Protein 7X2E (pdb70)

Foldseek 3Di:
DKDKWKFAQADPVGQQWDWDADDPVQGAIFTQGHDPPGSCVVRPHDGQKGWQDKPRRGRPPDDDVVVVCRSVVDRMIITMIDPNNGVVVNDDPVRVVVVVVVVVVVVVVVVVVVVVVVVVVVVVVVVVVVVVVVVVVVVVVVVVVVVVVVVVVVVVVVVVPPD/DDDDDDD

Secondary structure (DSSP, 8-state):
--EEEEE-S--SSTTSEEEEE--TTS-SEEEEEE-TTSHHHHTT--TTPEEEEETTEE-SS--HHHHHHHHTS-SSEEEEEETTTTGGGGS-HHHHHHHHHHHHHHHHHHHHHHHHHHHHHHHHHHHHHHHHHHHHHHHHHHHHHHHHHHHHHHHHHHHHT--/---EEE-

Organism: Homo sapiens (NCBI:txid9606)

Solvent-accessible surface area: 12663 Å² total; per-residue (Å²): 138,116,53,114,21,135,6,80,83,34,49,128,98,12,4,8,5,5,0,1,27,17,30,170,137,63,96,21,1,1,0,6,103,31,140,133,80,16,69,0,34,90,49,48,5,117,87,0,5,38,2,34,63,0,59,62,56,88,4,76,115,52,83,21,62,27,0,17,98,22,2,128,78,50,58,67,2,38,1,3,11,45,64,48,27,0,104,44,39,57,34,78,113,200,92,123,123,54,57,44,164,92,126,73,85,113,130,86,53,106,121,114,112,136,162,102,54,106,86,70,83,110,83,90,109,100,94,82,116,140,61,182,87,116,137,135,104,92,60,120,130,50,56,102,51,94,108,127,100,142,130,69,126,93,96,106,76,119,122,128,115,162,235,132,59,94,58,38,106,18

GO terms:
  GO:0005515 protein binding (F, IPI)
  GO:0030507 spectrin binding (F, IDA)
  GO:0005737 cytoplasm (C, IDA)
  GO:0045177 apical part of cell (C, IDA)
  GO:0032420 stereocilium (C, TAS)
  GO:0045494 photoreceptor cell maintenance (P, IMP)
  GO:0050953 sensory perception of light stimulus (P, IMP)
  GO:0050957 equilibrioception (P, IMP)
  GO:0000086 G2/M transition of mitotic cell cycle (P, IMP)
  GO:0007605 sensory perception of sound (P, IMP)
  GO:0005902 microvillus (C, IDA)
  GO:0005903 brush border (C, IDA)
  GO:1904970 brush border assembly (P, IDA)
  GO:0065003 protein-containing complex assembly (P, IDA)
  GO:1904106 protein localization to microvillus (P, IMP)
  GO:1904970 brush border assembly (P, IMP)
  GO:0005829 cytosol (C, IDA)

Structure (mmCIF, N/CA/C/O backbone):
data_7X2E
#
_entry.id   7X2E
#
_cell.length_a   54.516
_cell.length_b   50.681
_cell.length_c   72.847
_cell.angle_alpha   90.000
_cell.angle_beta   107.770
_cell.angle_gamma   90.000
#
_symmetry.space_group_name_H-M   'C 1 2 1'
#
loop_
_entity.id
_entity.type
_entity.pdbx_description
1 polymer Harmonin
2 polymer 'Cadherin-related family member 2'
3 non-polymer GLYCEROL
4 water water
#
loop_
_atom_site.group_PDB
_atom_site.id
_atom_site.type_symbol
_atom_site.label_atom_id
_atom_site.label_alt_id
_atom_site.label_comp_id
_atom_site.label_asym_id
_atom_site.label_entity_id
_atom_site.label_seq_id
_atom_site.pdbx_PDB_ins_code
_atom_site.Cartn_x
_atom_site.Cartn_y
_atom_site.Cartn_z
_atom_site.occupancy
_atom_site.B_iso_or_equiv
_atom_site.auth_seq_id
_atom_site.auth_comp_id
_atom_site.auth_asym_id
_atom_site.auth_atom_id
_atom_site.pdbx_PDB_model_num
ATOM 1 N N . LYS A 1 16 ? -26.345 34.426 75.956 1.00 50.33 208 LYS A N 1
ATOM 2 C CA . LYS A 1 16 ? -25.874 33.056 75.783 1.00 50.97 208 LYS A CA 1
ATOM 3 C C . LYS A 1 16 ? -26.593 32.102 76.733 1.00 48.32 208 LYS A C 1
ATOM 4 O O . LYS A 1 16 ? -26.143 30.979 76.958 1.00 40.07 208 LYS A O 1
ATOM 6 N N . GLU A 1 17 ? -27.711 32.556 77.289 1.00 29.52 209 GLU A N 1
ATOM 7 C CA . GLU A 1 17 ? -28.494 31.744 78.207 1.00 32.29 209 GLU A CA 1
ATOM 8 C C . GLU A 1 17 ? -29.467 30.856 77.444 1.00 33.22 209 GLU A C 1
ATOM 9 O O . GLU A 1 17 ? -29.993 31.232 76.393 1.00 37.64 209 GLU A O 1
ATOM 15 N N . LYS A 1 18 ? -29.704 29.668 77.991 1.00 28.51 210 LYS A N 1
ATOM 16 C CA . LYS A 1 18 ? -30.703 28.742 77.483 1.00 28.77 210 LYS A CA 1
ATOM 17 C C . LYS A 1 18 ? -31.756 28.512 78.557 1.00 32.88 210 LYS A C 1
ATOM 18 O O . LYS A 1 18 ? -31.439 28.474 79.751 1.00 22.54 210 LYS A O 1
ATOM 20 N N . LYS A 1 19 ? -33.007 28.363 78.134 1.00 27.66 211 LYS A N 1
ATOM 21 C CA . LYS A 1 19 ? -34.129 28.213 79.049 1.00 23.27 211 LYS A CA 1
ATOM 22 C C . LYS A 1 19 ? -34.739 26.832 78.862 1.00 32.76 211 LYS A C 1
ATOM 23 O O . LYS A 1 19 ? -35.044 26.432 77.733 1.00 37.26 211 LYS A O 1
ATOM 29 N N . VAL A 1 20 ? -34.911 26.105 79.964 1.00 25.59 212 VAL A N 1
ATOM 30 C CA . VAL A 1 20 ? -35.372 24.725 79.920 1.00 20.47 212 VAL A CA 1
ATOM 31 C C . VAL A 1 20 ? -36.562 24.564 80.859 1.00 27.39 212 VAL A C 1
ATOM 32 O O . VAL A 1 20 ? -36.684 25.272 81.864 1.00 20.17 212 VAL A O 1
ATOM 36 N N . PHE A 1 21 ? -37.446 23.621 80.523 1.00 25.85 213 PHE A N 1
ATOM 37 C CA . PHE A 1 21 ? -38.720 23.443 81.218 1.00 23.83 213 PHE A CA 1
ATOM 38 C C . PHE A 1 21 ? -38.853 22.006 81.696 1.00 35.13 213 PHE A C 1
ATOM 39 O O . PHE A 1 21 ? -38.770 21.072 80.892 1.00 29.00 213 PHE A O 1
ATOM 47 N N . ILE A 1 22 ? -39.081 21.833 82.995 1.00 25.53 214 ILE A N 1
ATOM 48 C CA . ILE A 1 22 ? -39.344 20.528 83.588 1.00 31.89 214 ILE A CA 1
ATOM 49 C C . ILE A 1 22 ? -40.735 20.558 84.204 1.00 41.05 214 ILE A C 1
ATOM 50 O O . ILE A 1 22 ? -41.052 21.458 84.991 1.00 37.63 214 ILE A O 1
ATOM 55 N N . SER A 1 23 ? -41.561 19.580 83.842 1.00 46.50 215 SER A N 1
ATOM 56 C CA . SER A 1 23 ? -42.930 19.488 84.318 1.00 44.90 215 SER A CA 1
ATOM 57 C C . SER A 1 23 ? -43.116 18.219 85.137 1.00 53.95 215 SER A C 1
ATOM 58 O O . SER A 1 23 ? -42.356 17.254 85.008 1.00 44.33 215 SER A O 1
ATOM 61 N N . LEU A 1 24 ? -44.147 18.239 85.982 1.00 62.78 216 LEU A N 1
ATOM 62 C CA . LEU A 1 24 ? -44.564 17.078 86.770 1.00 61.82 216 LEU A CA 1
ATOM 63 C C . LEU A 1 24 ? -43.393 16.479 87.547 1.00 60.61 216 LEU A C 1
ATOM 64 O O . LEU A 1 24 ? -43.090 15.288 87.448 1.00 64.38 216 LEU A O 1
ATOM 66 N N . VAL A 1 25 ? -42.721 17.328 88.326 1.00 52.73 217 VAL A N 1
ATOM 67 C CA . VAL A 1 25 ? -41.639 16.851 89.180 1.00 51.81 217 VAL A CA 1
ATOM 68 C C . VAL A 1 25 ? -42.218 15.906 90.222 1.00 69.12 217 VAL A C 1
ATOM 69 O O . VAL A 1 25 ? -43.069 16.294 91.032 1.00 65.90 217 VAL A O 1
ATOM 73 N N . GLY A 1 26 ? -41.766 14.657 90.201 1.00 65.73 218 GLY A N 1
ATOM 74 C CA . GLY A 1 26 ? -42.256 13.638 91.104 1.00 58.44 218 GLY A CA 1
ATOM 75 C C . GLY A 1 26 ? -41.560 13.665 92.447 1.00 68.93 218 GLY A C 1
ATOM 76 O O . GLY A 1 26 ? -40.922 14.647 92.832 1.00 62.91 218 GLY A O 1
ATOM 77 N N . SER A 1 27 ? -41.690 12.552 93.171 1.00 67.39 219 SER A N 1
ATOM 78 C CA . SER A 1 27 ? -41.059 12.440 94.481 1.00 68.53 219 SER A CA 1
ATOM 79 C C . SER A 1 27 ? -39.561 12.190 94.361 1.00 70.54 219 SER A C 1
ATOM 80 O O . SER A 1 27 ? -38.774 12.746 95.136 1.00 77.92 219 SER A O 1
ATOM 83 N N . ARG A 1 28 ? -39.149 11.355 93.402 1.00 71.68 220 ARG A N 1
ATOM 84 C CA . ARG A 1 28 ? -37.726 11.156 93.154 1.00 74.57 220 ARG A CA 1
ATOM 85 C C . ARG A 1 28 ? -37.051 12.433 92.675 1.00 72.49 220 ARG A C 1
ATOM 86 O O . ARG A 1 28 ? -35.832 12.574 92.828 1.00 75.88 220 ARG A O 1
ATOM 88 N N . GLY A 1 29 ? -37.812 13.359 92.095 1.00 57.06 221 GLY A N 1
ATOM 89 C CA . GLY A 1 29 ? -37.314 14.691 91.823 1.00 46.79 221 GLY A CA 1
ATOM 90 C C . GLY A 1 29 ? -36.652 14.884 90.475 1.00 38.49 221 GLY A C 1
ATOM 91 O O . GLY A 1 29 ? -36.986 14.213 89.495 1.00 32.33 221 GLY A O 1
ATOM 92 N N . LEU A 1 30 ? -35.700 15.815 90.425 1.00 26.86 222 LEU A N 1
ATOM 93 C CA . LEU A 1 30 ? -35.057 16.197 89.176 1.00 24.41 222 LEU A CA 1
ATOM 94 C C . LEU A 1 30 ? -33.998 15.201 88.728 1.00 19.42 222 LEU A C 1
ATOM 95 O O . LEU A 1 30 ? -33.688 15.142 87.533 1.00 22.86 222 LEU A O 1
ATOM 100 N N . GLY A 1 31 ? -33.437 14.424 89.650 1.00 20.12 223 GLY A N 1
ATOM 101 C CA . GLY A 1 31 ? -32.325 13.568 89.296 1.00 19.43 223 GLY A CA 1
ATOM 102 C C . GLY A 1 31 ? -31.033 14.308 89.037 1.00 19.01 223 GLY A C 1
ATOM 103 O O . GLY A 1 31 ? -30.167 13.795 88.328 1.00 17.97 223 GLY A O 1
ATOM 104 N N . CYS A 1 32 ? -30.883 15.514 89.578 1.00 13.96 224 CYS A N 1
ATOM 105 C CA . CYS A 1 32 ? -29.641 16.263 89.471 1.00 14.60 224 CYS A CA 1
ATOM 106 C C . CYS A 1 32 ? -29.295 16.855 90.831 1.00 17.98 224 CYS A C 1
ATOM 107 O O . CYS A 1 32 ? -30.112 16.870 91.755 1.00 22.00 224 CYS A O 1
ATOM 110 N N . SER A 1 33 ? -28.058 17.331 90.947 1.00 16.81 225 SER A N 1
ATOM 111 C CA . SER A 1 33 ? -27.561 17.975 92.152 1.00 14.61 225 SER A CA 1
ATOM 112 C C . SER A 1 33 ? -27.021 19.350 91.792 1.00 15.22 225 SER A C 1
ATOM 113 O O . SER A 1 33 ? -26.488 19.553 90.697 1.00 16.63 225 SER A O 1
ATOM 116 N N . ILE A 1 34 ? -27.157 20.297 92.718 1.00 13.29 226 ILE A N 1
ATOM 117 C CA . ILE A 1 34 ? -26.562 21.617 92.551 1.00 15.07 226 ILE A CA 1
ATOM 118 C C . ILE A 1 34 ? -25.485 21.803 93.609 1.00 13.44 226 ILE A C 1
ATOM 119 O O . ILE A 1 34 ? -25.601 21.320 94.740 1.00 13.14 226 ILE A O 1
ATOM 124 N N . SER A 1 35 ? -24.428 22.512 93.226 1.00 16.67 227 SER A N 1
ATOM 125 C CA . SER A 1 35 ? -23.340 22.857 94.123 1.00 16.31 227 SER A CA 1
ATOM 126 C C . SER A 1 35 ? -23.102 24.357 94.071 1.00 15.72 227 SER A C 1
ATOM 127 O O . SER A 1 35 ? -23.200 24.977 93.008 1.00 15.57 227 SER A O 1
ATOM 130 N N . SER A 1 36 ? -22.797 24.937 95.227 1.00 14.96 228 SER A N 1
ATOM 131 C CA . SER A 1 36 ? -22.402 26.335 95.285 1.00 17.73 228 SER A CA 1
ATOM 132 C C . SER A 1 36 ? -20.940 26.466 94.890 1.00 20.99 228 SER A C 1
ATOM 133 O O . SER A 1 36 ? -20.074 25.778 95.440 1.00 19.04 228 SER A O 1
ATOM 136 N N . GLY A 1 37 ? -20.671 27.342 93.929 1.00 15.49 229 GLY A N 1
ATOM 137 C CA . GLY A 1 37 ? -19.328 27.556 93.449 1.00 22.18 229 GLY A CA 1
ATOM 138 C C . GLY A 1 37 ? -18.410 28.081 94.532 1.00 29.57 229 GLY A C 1
ATOM 139 O O . GLY A 1 37 ? -18.848 28.696 95.511 1.00 22.23 229 GLY A O 1
ATOM 140 N N . PRO A 1 38 ? -17.115 27.847 94.375 1.00 29.41 230 PRO A N 1
ATOM 141 C CA . PRO A 1 38 ? -16.138 28.334 95.349 1.00 28.96 230 PRO A CA 1
ATOM 142 C C . PRO A 1 38 ? -15.921 29.831 95.180 1.00 24.99 230 PRO A C 1
ATOM 143 O O . PRO A 1 38 ? -16.557 30.496 94.361 1.00 22.25 230 PRO A O 1
ATOM 147 N N . ILE A 1 39 ? -14.976 30.355 95.962 1.00 32.32 231 ILE A N 1
ATOM 148 C CA . ILE A 1 39 ? -14.749 31.796 95.976 1.00 33.49 231 ILE A CA 1
ATOM 149 C C . ILE A 1 39 ? -14.282 32.297 94.614 1.00 26.54 231 ILE A C 1
ATOM 150 O O . ILE A 1 39 ? -14.643 33.403 94.200 1.00 35.10 231 ILE A O 1
ATOM 155 N N . GLN A 1 40 ? -13.502 31.496 93.881 1.00 28.81 232 GLN A N 1
ATOM 156 C CA . GLN A 1 40 ? -12.997 31.952 92.591 1.00 35.31 232 GLN A CA 1
ATOM 157 C C . GLN A 1 40 ? -14.039 31.857 91.488 1.00 36.84 232 GLN A C 1
ATOM 158 O O . GLN A 1 40 ? -13.840 32.446 90.421 1.00 32.70 232 GLN A O 1
ATOM 164 N N . LYS A 1 41 ? -15.134 31.129 91.715 1.00 32.00 233 LYS A N 1
ATOM 165 C CA . LYS A 1 41 ? -16.142 30.882 90.682 1.00 23.72 233 LYS A CA 1
ATOM 166 C C . LYS A 1 41 ? -17.508 30.767 91.348 1.00 21.16 233 LYS A C 1
ATOM 167 O O . LYS A 1 41 ? -18.078 29.676 91.459 1.00 23.19 233 LYS A O 1
ATOM 173 N N . PRO A 1 42 ? -18.070 31.888 91.798 1.00 25.12 234 PRO A N 1
ATOM 174 C CA . PRO A 1 42 ? -19.315 31.831 92.572 1.00 23.05 234 PRO A CA 1
ATOM 175 C C . PRO A 1 42 ? -20.538 31.583 91.701 1.00 23.28 234 PRO A C 1
ATOM 176 O O . PRO A 1 42 ? -20.580 31.932 90.519 1.00 22.40 234 PRO A O 1
ATOM 180 N N . GLY A 1 43 ? -21.547 30.971 92.315 1.00 19.06 235 GLY A N 1
ATOM 181 C CA . GLY A 1 43 ? -22.792 30.707 91.622 1.00 18.59 235 GLY A CA 1
ATOM 182 C C . GLY A 1 43 ? -23.411 29.368 91.966 1.00 20.23 235 GLY A C 1
ATOM 183 O O . GLY A 1 43 ? -22.902 28.639 92.826 1.00 17.38 235 GLY A O 1
ATOM 184 N N . ILE A 1 44 ? -24.521 29.042 91.308 1.00 14.46 236 ILE A N 1
ATOM 185 C CA . ILE A 1 44 ? -25.189 27.754 91.454 1.00 10.19 236 ILE A CA 1
ATOM 186 C C . ILE A 1 44 ? -24.886 26.950 90.199 1.00 17.01 236 ILE A C 1
ATOM 187 O O . ILE A 1 44 ? -25.150 27.408 89.081 1.00 16.17 236 ILE A O 1
ATOM 192 N N . PHE A 1 45 ? -24.320 25.762 90.379 1.00 14.25 237 PHE A N 1
ATOM 193 C CA . PHE A 1 45 ? -23.891 24.940 89.261 1.00 10.59 237 PHE A CA 1
ATOM 194 C C . PHE A 1 45 ? -24.459 23.537 89.395 1.00 14.38 237 PHE A C 1
ATOM 195 O O . PHE A 1 45 ? -24.598 23.005 90.499 1.00 13.04 237 PHE A O 1
ATOM 203 N N . ILE A 1 46 ? -24.784 22.939 88.257 1.00 13.39 238 ILE A N 1
ATOM 204 C CA . ILE A 1 46 ? -25.185 21.538 88.230 1.00 12.25 238 ILE A CA 1
ATOM 205 C C . ILE A 1 46 ? -23.934 20.683 88.392 1.00 13.85 238 ILE A C 1
ATOM 206 O O . ILE A 1 46 ? -23.007 20.759 87.578 1.00 17.40 238 ILE A O 1
ATOM 211 N N . SER A 1 47 ? -23.900 19.879 89.455 1.00 15.93 239 SER A N 1
ATOM 212 C CA . SER A 1 47 ? -22.744 19.052 89.767 1.00 14.79 239 SER A CA 1
ATOM 213 C C . SER A 1 47 ? -22.952 17.575 89.480 1.00 16.84 239 SER A C 1
ATOM 214 O O . SER A 1 47 ? -21.965 16.837 89.391 1.00 17.46 239 SER A O 1
ATOM 217 N N . HIS A 1 48 ? -24.197 17.127 89.352 1.00 14.99 240 HIS A N 1
ATOM 218 C CA . HIS A 1 48 ? -24.509 15.732 89.086 1.00 15.95 240 HIS A CA 1
ATOM 219 C C . HIS A 1 48 ? -25.788 15.680 88.270 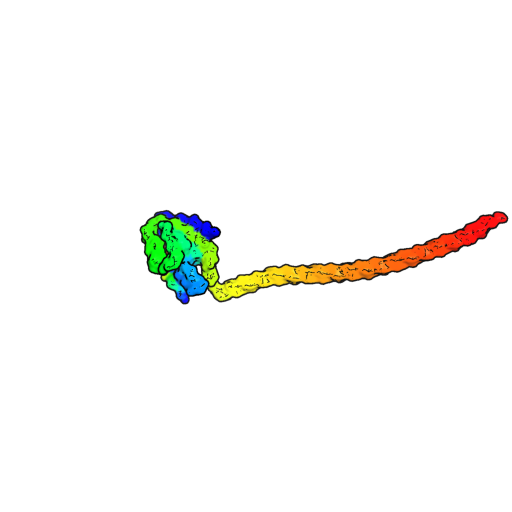1.00 17.70 240 HIS A C 1
ATOM 220 O O . HIS A 1 48 ? -26.688 16.495 88.483 1.00 13.21 240 HIS A O 1
ATOM 227 N N . VAL A 1 49 ? -25.852 14.741 87.325 1.00 11.09 241 VAL A N 1
ATOM 228 C CA . VAL A 1 49 ? -27.063 14.473 86.550 1.00 14.86 241 VAL A CA 1
ATOM 229 C C . VAL A 1 49 ? -27.191 12.966 86.389 1.00 17.15 241 VAL A C 1
ATOM 230 O O . VAL A 1 49 ? -26.305 12.326 85.810 1.00 18.02 241 VAL A O 1
ATOM 234 N N . LYS A 1 50 ? -28.291 12.395 86.894 1.00 14.82 242 LYS A N 1
ATOM 235 C CA . LYS A 1 50 ? -28.492 10.961 86.729 1.00 20.00 242 LYS A CA 1
ATOM 236 C C . LYS A 1 50 ? -28.953 10.648 85.308 1.00 18.13 242 LYS A C 1
ATOM 237 O O . LYS A 1 50 ? -29.797 11.361 84.757 1.00 17.42 242 LYS A O 1
ATOM 243 N N . PRO A 1 51 ? -28.409 9.600 84.693 1.00 18.71 243 PRO A N 1
ATOM 244 C CA . PRO A 1 51 ? -28.912 9.179 83.379 1.00 19.93 243 PRO A CA 1
ATOM 245 C C . PRO A 1 51 ? -30.390 8.825 83.447 1.00 18.82 243 PRO A C 1
ATOM 246 O O . PRO A 1 51 ? -30.856 8.202 84.404 1.00 20.82 243 PRO A O 1
ATOM 250 N N . GLY A 1 52 ? -31.129 9.230 82.416 1.00 24.27 244 GLY A N 1
ATOM 251 C CA . GLY A 1 52 ? -32.546 8.949 82.337 1.00 27.63 244 GLY A CA 1
ATOM 252 C C . GLY A 1 52 ? -33.428 9.784 83.239 1.00 28.05 244 GLY A C 1
ATOM 253 O O . GLY A 1 52 ? -34.645 9.559 83.265 1.00 32.43 244 GLY A O 1
ATOM 254 N N . SER A 1 53 ? -32.865 10.737 83.977 1.00 26.16 245 SER A N 1
ATOM 255 C CA . SER A 1 53 ? -33.654 11.594 84.848 1.00 26.30 245 SER A CA 1
ATOM 256 C C . SER A 1 53 ? -34.360 12.680 84.038 1.00 19.63 245 SER A C 1
ATOM 257 O O . SER A 1 53 ? -34.123 12.858 82.840 1.00 22.20 245 SER A O 1
ATOM 260 N N . LEU A 1 54 ? -35.241 13.421 84.714 1.00 24.89 246 LEU A N 1
ATOM 261 C CA . LEU A 1 54 ? -35.907 14.540 84.055 1.00 22.69 246 LEU A CA 1
ATOM 262 C C . LEU A 1 54 ? -34.905 15.610 83.644 1.00 24.34 246 LEU A C 1
ATOM 263 O O . LEU A 1 54 ? -35.002 16.171 82.546 1.00 22.09 246 LEU A O 1
ATOM 268 N N . SER A 1 55 ? -33.926 15.899 84.506 1.00 20.04 247 SER A N 1
ATOM 269 C CA . SER A 1 55 ? -32.907 16.882 84.155 1.00 17.55 247 SER A CA 1
ATOM 270 C C . SER A 1 55 ? -32.077 16.413 82.966 1.00 19.01 247 SER A C 1
ATOM 271 O O . SER A 1 55 ? -31.691 17.219 82.112 1.00 18.81 247 SER A O 1
ATOM 274 N N . ALA A 1 56 ? -31.788 15.111 82.894 1.00 18.54 248 ALA A N 1
ATOM 275 C CA . ALA A 1 56 ? -31.055 14.586 81.747 1.00 19.23 248 ALA A CA 1
ATOM 276 C C . ALA A 1 56 ? -31.889 14.667 80.475 1.00 19.45 248 ALA A C 1
ATOM 277 O O . ALA A 1 56 ? -31.381 15.056 79.416 1.00 19.90 248 ALA A O 1
ATOM 279 N N . GLU A 1 57 ? -33.176 14.313 80.564 1.00 23.55 249 GLU A N 1
ATOM 280 C CA . GLU A 1 57 ? -34.038 14.322 79.386 1.00 23.28 249 GLU A CA 1
ATOM 281 C C . GLU A 1 57 ? -34.160 15.715 78.784 1.00 22.89 249 GLU A C 1
ATOM 282 O O . GLU A 1 57 ? -34.315 15.853 77.565 1.00 28.72 249 GLU A O 1
ATOM 284 N N . VAL A 1 58 ? -34.087 16.761 79.614 1.00 21.11 250 VAL A N 1
ATOM 285 C CA . VAL A 1 58 ? -34.199 18.125 79.113 1.00 27.31 250 VAL A CA 1
ATOM 286 C C . VAL A 1 58 ? -32.845 18.734 78.767 1.00 26.78 250 VAL A C 1
ATOM 287 O O . VAL A 1 58 ? -32.785 19.911 78.387 1.00 27.88 250 VAL A O 1
ATOM 291 N N . GLY A 1 59 ? -31.759 17.974 78.882 1.00 24.06 251 GLY A N 1
ATOM 292 C CA . GLY A 1 59 ? -30.469 18.408 78.389 1.00 27.67 251 GLY A CA 1
ATOM 293 C C . GLY A 1 59 ? -29.558 19.093 79.385 1.00 18.72 251 GLY A C 1
ATOM 294 O O . GLY A 1 59 ? -28.519 19.626 78.974 1.00 21.95 251 GLY A O 1
ATOM 295 N N . LEU A 1 60 ? -29.907 19.110 80.669 1.00 21.05 252 LEU A N 1
ATOM 296 C CA . LEU A 1 60 ? -29.021 19.687 81.672 1.00 17.74 252 LEU A CA 1
ATOM 297 C C . LEU A 1 60 ? -27.776 18.824 81.823 1.00 18.90 252 LEU A C 1
ATOM 298 O O . LEU A 1 60 ? -27.843 17.595 81.746 1.00 18.28 252 LEU A O 1
ATOM 303 N N . GLU A 1 61 ? -26.632 19.473 82.031 1.00 13.84 253 GLU A N 1
ATOM 304 C CA . GLU A 1 61 ? -25.354 18.776 82.048 1.00 15.11 253 GLU A CA 1
ATOM 305 C C . GLU A 1 61 ? -24.506 19.266 83.212 1.00 17.93 253 GLU A C 1
ATOM 306 O O . GLU A 1 61 ? -24.617 20.417 83.647 1.00 12.69 253 GLU A O 1
ATOM 312 N N . ILE A 1 62 ? -23.654 18.367 83.713 1.00 14.56 254 ILE A N 1
ATOM 313 C CA . ILE A 1 62 ? -22.709 18.729 84.759 1.00 13.51 254 ILE A CA 1
ATOM 314 C C . ILE A 1 62 ? -21.852 19.891 84.282 1.00 13.83 254 ILE A C 1
ATOM 315 O O . ILE A 1 62 ? -21.279 19.858 83.185 1.00 14.34 254 ILE A O 1
ATOM 320 N N . GLY A 1 63 ? -21.769 20.929 85.103 1.00 10.80 255 GLY A N 1
ATOM 321 C CA . GLY A 1 63 ? -21.054 22.138 84.767 1.00 13.26 255 GLY A CA 1
ATOM 322 C C . GLY A 1 63 ? -21.940 23.304 84.374 1.00 22.11 255 GLY A C 1
ATOM 323 O O . GLY A 1 63 ? -21.474 24.448 84.394 1.00 14.66 255 GLY A O 1
ATOM 324 N N . ASP A 1 64 ? -23.198 23.046 84.017 1.00 14.66 256 ASP A N 1
ATOM 325 C CA . ASP A 1 64 ? -24.112 24.129 83.678 1.00 15.22 256 ASP A CA 1
ATOM 326 C C . ASP A 1 64 ? -24.341 25.030 84.887 1.00 15.56 256 ASP A C 1
ATOM 327 O O . ASP A 1 64 ? -24.505 24.555 86.015 1.00 13.50 256 ASP A O 1
ATOM 332 N N . GLN A 1 65 ? -24.364 26.339 84.653 1.00 13.97 257 GLN A N 1
ATOM 333 C CA . GLN A 1 65 ? -24.668 27.304 85.702 1.00 13.28 257 GLN A CA 1
ATOM 334 C C . GLN A 1 65 ? -26.134 27.706 85.633 1.00 13.90 257 GLN A C 1
ATOM 335 O O . GLN A 1 65 ? -26.615 28.119 84.575 1.00 15.55 257 GLN A O 1
ATOM 341 N N . ILE A 1 66 ? -26.833 27.600 86.759 1.00 15.47 258 ILE A N 1
ATOM 342 C CA . ILE A 1 66 ? -28.220 28.042 86.861 1.00 11.18 258 ILE A CA 1
ATOM 343 C C . ILE A 1 66 ? -28.225 29.521 87.230 1.00 15.94 258 ILE A C 1
ATOM 344 O O . ILE A 1 66 ? -27.667 29.914 88.260 1.00 14.15 258 ILE A O 1
ATOM 349 N N . VAL A 1 67 ? -28.853 30.345 86.395 1.00 12.05 259 VAL A N 1
ATOM 350 C CA . VAL A 1 67 ? -28.906 31.779 86.644 1.00 20.49 259 VAL A CA 1
ATOM 351 C C . VAL A 1 67 ? -30.296 32.264 87.041 1.00 23.57 259 VAL A C 1
ATOM 352 O O . VAL A 1 67 ? -30.407 33.367 87.601 1.00 19.95 259 VAL A O 1
ATOM 356 N N . GLU A 1 68 ? -31.349 31.489 86.786 1.00 15.34 260 GLU A N 1
ATOM 357 C CA . GLU A 1 68 ? -32.701 31.881 87.161 1.00 19.64 260 GLU A CA 1
ATOM 358 C C . GLU A 1 68 ? -33.586 30.643 87.194 1.00 16.93 260 GLU A C 1
ATOM 359 O O . GLU A 1 68 ? -33.442 29.751 86.353 1.00 15.88 260 GLU A O 1
ATOM 365 N N . VAL A 1 69 ? -34.488 30.589 88.174 1.00 14.06 261 VAL A N 1
ATOM 366 C CA . VAL A 1 69 ? -35.499 29.538 88.262 1.00 15.22 261 VAL A CA 1
ATOM 367 C C . VAL A 1 69 ? -36.831 30.183 88.615 1.00 23.45 261 VAL A C 1
ATOM 368 O O . VAL A 1 69 ? -36.958 30.811 89.672 1.00 18.45 261 VAL A O 1
ATOM 372 N N . ASN A 1 70 ? -37.823 30.018 87.738 1.00 20.45 262 ASN A N 1
ATOM 373 C CA . ASN A 1 70 ? -39.185 30.492 87.989 1.00 22.34 262 ASN A CA 1
ATOM 374 C C . ASN A 1 70 ? -39.198 31.969 88.378 1.00 21.21 262 ASN A C 1
ATOM 375 O O . ASN A 1 70 ? -39.918 32.391 89.284 1.00 28.71 262 ASN A O 1
ATOM 380 N N . GLY A 1 71 ? -38.376 32.759 87.693 1.00 22.76 263 GLY A N 1
ATOM 381 C CA . GLY A 1 71 ? -38.299 34.181 87.942 1.00 25.25 263 GLY A CA 1
ATOM 382 C C . GLY A 1 71 ? -37.429 34.599 89.106 1.00 30.89 263 GLY A C 1
ATOM 383 O O . GLY A 1 71 ? -37.263 35.805 89.325 1.00 27.00 263 GLY A O 1
ATOM 384 N N . VAL A 1 72 ? -36.875 33.656 89.863 1.00 22.02 264 VAL A N 1
ATOM 385 C CA . VAL A 1 72 ? -36.001 33.978 90.986 1.00 19.35 264 VAL A CA 1
ATOM 386 C C . VAL A 1 72 ? -34.571 34.066 90.469 1.00 25.40 264 VAL A C 1
ATOM 387 O O . VAL A 1 72 ? -34.065 33.124 89.849 1.00 20.12 264 VAL A O 1
ATOM 391 N N . ASP A 1 73 ? -33.920 35.200 90.717 1.00 23.16 265 ASP A N 1
ATOM 392 C CA . ASP A 1 73 ? -32.558 35.400 90.244 1.00 22.86 265 ASP A CA 1
ATOM 393 C C . ASP A 1 73 ? -31.608 34.570 91.104 1.00 27.03 265 ASP A C 1
ATOM 394 O O . ASP A 1 73 ? -31.595 34.694 92.333 1.00 24.55 265 ASP A O 1
ATOM 399 N N . PHE A 1 74 ? -30.809 33.719 90.454 1.00 20.60 266 PHE A N 1
ATOM 400 C CA . PHE A 1 74 ? -29.860 32.850 91.145 1.00 22.93 266 PHE A CA 1
ATOM 401 C C . PHE A 1 74 ? -28.466 33.457 91.242 1.00 38.09 266 PHE A C 1
ATOM 402 O O . PHE A 1 74 ? -27.477 32.716 91.330 1.00 40.28 266 PHE A O 1
ATOM 410 N N . SER A 1 75 ? -28.360 34.783 91.231 1.00 36.33 267 SER A N 1
ATOM 411 C CA . SER A 1 75 ? -27.100 35.472 91.472 1.00 45.69 267 SER A CA 1
ATOM 412 C C . SER A 1 75 ? -27.049 35.907 92.930 1.00 54.72 267 SER A C 1
ATOM 413 O O . SER A 1 75 ? -28.037 36.427 93.461 1.00 46.29 267 SER A O 1
ATOM 416 N N . ASN A 1 76 ? -25.906 35.661 93.576 1.00 50.30 268 ASN A N 1
ATOM 417 C CA . ASN A 1 76 ? -25.683 35.983 94.984 1.00 61.35 268 ASN A CA 1
ATOM 418 C C . ASN A 1 76 ? -26.602 35.190 95.909 1.00 59.79 268 ASN A C 1
ATOM 419 O O . ASN A 1 76 ? -26.532 35.338 97.134 1.00 75.01 268 ASN A O 1
ATOM 421 N N . LEU A 1 77 ? -27.458 34.344 95.339 1.00 56.42 269 LEU A N 1
ATOM 422 C CA . LEU A 1 77 ? -28.341 33.510 96.143 1.00 42.45 269 LEU A CA 1
ATOM 423 C C . LEU A 1 77 ? -27.525 32.465 96.892 1.00 33.03 269 LEU A C 1
ATOM 424 O O . LEU A 1 77 ? -26.642 31.824 96.315 1.00 39.63 269 LEU A O 1
ATOM 429 N N . ASP A 1 78 ? -27.813 32.298 98.180 1.00 32.79 270 ASP A N 1
ATOM 430 C CA . ASP A 1 78 ? -27.127 31.273 98.948 1.00 39.54 270 ASP A CA 1
ATOM 431 C C . ASP A 1 78 ? -27.634 29.888 98.548 1.00 25.01 270 ASP A C 1
ATOM 432 O O . ASP A 1 78 ? -28.663 29.736 97.879 1.00 27.72 270 ASP A O 1
ATOM 437 N N . HIS A 1 79 ? -26.893 28.867 98.983 1.00 20.79 271 HIS A N 1
ATOM 438 C CA . HIS A 1 79 ? -27.209 27.492 98.605 1.00 25.90 271 HIS A CA 1
ATOM 439 C C . HIS A 1 79 ? -28.599 27.084 99.079 1.00 23.07 271 HIS A C 1
ATOM 440 O O . HIS A 1 79 ? -29.403 26.561 98.299 1.00 20.04 271 HIS A O 1
ATOM 447 N N . LYS A 1 80 ? -28.897 27.309 100.361 1.00 1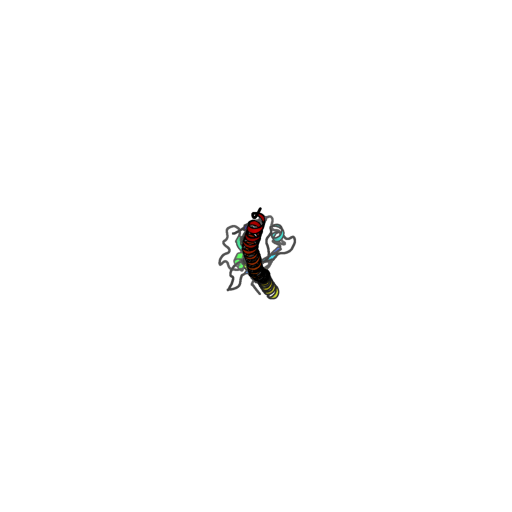7.95 272 LYS A N 1
ATOM 448 C CA . LYS A 1 80 ? -30.157 26.831 100.924 1.00 22.18 272 LYS A CA 1
ATOM 449 C C . LYS A 1 80 ? -31.358 27.456 100.223 1.00 23.39 272 LYS A C 1
ATOM 450 O O . LYS A 1 80 ? -32.380 26.791 100.013 1.00 20.72 272 LYS A O 1
ATOM 452 N N . GLU A 1 81 ? -31.255 28.732 99.847 1.00 21.54 273 GLU A N 1
ATOM 453 C CA . GLU A 1 81 ? -32.368 29.386 99.167 1.00 24.74 273 GLU A CA 1
ATOM 454 C C . GLU A 1 81 ? -32.540 28.854 97.750 1.00 24.96 273 GLU A C 1
ATOM 455 O O . GLU A 1 81 ? -33.671 28.670 97.284 1.00 19.93 273 GLU A O 1
ATOM 457 N N . ALA A 1 82 ? -31.431 28.602 97.050 1.00 23.72 274 ALA A N 1
ATOM 458 C CA . ALA A 1 82 ? -31.520 28.022 95.714 1.00 18.86 274 ALA A CA 1
ATOM 459 C C . ALA A 1 82 ? -32.211 26.664 95.752 1.00 15.14 274 ALA A C 1
ATOM 460 O O . ALA A 1 82 ? -33.023 26.347 94.875 1.00 17.92 274 ALA A O 1
ATOM 462 N N . VAL A 1 83 ? -31.909 25.856 96.772 1.00 15.34 275 VAL A N 1
ATOM 463 C CA . VAL A 1 83 ? -32.592 24.578 96.944 1.00 17.63 275 VAL A CA 1
ATOM 464 C C . VAL A 1 83 ? -34.083 24.797 97.160 1.00 20.72 275 VAL A C 1
ATOM 465 O O . VAL A 1 83 ? -34.920 24.098 96.576 1.00 18.57 275 VAL A O 1
ATOM 469 N N . ASN A 1 84 ? -34.440 25.776 97.997 1.00 20.88 276 ASN A N 1
ATOM 470 C CA . ASN A 1 84 ? -35.849 26.042 98.275 1.00 23.34 276 ASN A CA 1
ATOM 471 C C . ASN A 1 84 ? -36.608 26.387 96.999 1.00 22.76 276 ASN A C 1
ATOM 472 O O . ASN A 1 84 ? -37.703 25.866 96.756 1.00 24.54 276 ASN A O 1
ATOM 477 N N . VAL A 1 85 ? -36.035 27.260 96.167 1.00 19.49 277 VAL A N 1
ATOM 478 C CA . VAL A 1 85 ? -36.687 27.638 94.915 1.00 16.69 277 VAL A CA 1
ATOM 479 C C . VAL A 1 85 ? -36.878 26.416 94.024 1.00 23.03 277 VAL A C 1
ATOM 480 O O . VAL A 1 85 ? -37.958 26.196 93.462 1.00 16.81 277 VAL A O 1
ATOM 484 N N . LEU A 1 86 ? -35.836 25.593 93.891 1.00 17.66 278 LEU A N 1
ATOM 485 C CA . LEU A 1 86 ? -35.925 24.427 93.018 1.00 21.64 278 LEU A CA 1
ATOM 486 C C . LEU A 1 86 ? -36.863 23.353 93.552 1.00 19.52 278 LEU A C 1
ATOM 487 O O . LEU A 1 86 ? -37.225 22.443 92.799 1.00 21.18 278 LEU A O 1
ATOM 492 N N . LYS A 1 87 ? -37.263 23.431 94.820 1.00 18.76 279 LYS A N 1
ATOM 493 C CA . LYS A 1 87 ? -38.244 22.518 95.389 1.00 19.71 279 LYS A CA 1
ATOM 494 C C . LYS A 1 87 ? -39.607 23.172 95.580 1.00 23.67 279 LYS A C 1
ATOM 495 O O . LYS A 1 87 ? -40.482 22.581 96.218 1.00 25.74 279 LYS A O 1
ATOM 501 N N . SER A 1 88 ? -39.808 24.368 95.032 1.00 22.34 280 SER A N 1
ATOM 502 C CA . SER A 1 88 ? -40.979 25.177 95.345 1.00 28.99 280 SER A CA 1
ATOM 503 C C . SER A 1 88 ? -42.147 24.969 94.389 1.00 27.88 280 SER A C 1
ATOM 504 O O . SER A 1 88 ? -43.223 25.521 94.635 1.00 23.91 280 SER A O 1
ATOM 507 N N . SER A 1 89 ? -41.971 24.202 93.315 1.00 25.04 281 SER A N 1
ATOM 508 C CA . SER A 1 89 ? -43.041 24.030 92.342 1.00 24.50 281 SER A CA 1
ATOM 509 C C . SER A 1 89 ? -42.833 22.732 91.580 1.00 30.65 281 SER A C 1
ATOM 510 O O . SER A 1 89 ? -41.705 22.252 91.440 1.00 35.33 281 SER A O 1
ATOM 513 N N . ARG A 1 90 ? -43.938 22.173 91.085 1.00 31.19 282 ARG A N 1
ATOM 514 C CA . ARG A 1 90 ? -43.876 20.995 90.231 1.00 28.42 282 ARG A CA 1
ATOM 515 C C . ARG A 1 90 ? -43.510 21.332 88.793 1.00 31.54 282 ARG A C 1
ATOM 516 O O . ARG A 1 90 ? -43.279 20.415 87.997 1.00 40.23 282 ARG A O 1
ATOM 518 N N . SER A 1 91 ? -43.457 22.615 88.443 1.00 26.03 283 SER A N 1
ATOM 519 C CA . SER A 1 91 ? -43.027 23.068 87.126 1.00 28.19 283 SER A CA 1
ATOM 520 C C . SER A 1 91 ? -41.868 24.034 87.312 1.00 30.85 283 SER A C 1
ATOM 521 O O . SER A 1 91 ? -42.022 25.078 87.956 1.00 22.66 283 SER A O 1
ATOM 524 N N . LEU A 1 92 ? -40.712 23.688 86.754 1.00 19.27 284 LEU A N 1
ATOM 525 C CA . LEU A 1 92 ? -39.500 24.482 86.905 1.00 21.77 284 LEU A CA 1
ATOM 526 C C . LEU A 1 92 ? -39.059 24.999 85.545 1.00 22.34 284 LEU A C 1
ATOM 527 O O . LEU A 1 92 ? -38.827 24.212 84.621 1.00 23.51 284 LEU A O 1
ATOM 532 N N . THR A 1 93 ? -38.956 26.318 85.426 1.00 17.07 285 THR A N 1
ATOM 533 C CA . THR A 1 93 ? -38.354 26.970 84.270 1.00 20.21 285 THR A CA 1
ATOM 534 C C . THR A 1 93 ? -36.952 27.406 84.677 1.00 20.94 285 THR A C 1
ATOM 535 O O . THR A 1 93 ? -36.788 28.356 85.450 1.00 23.09 285 THR A O 1
ATOM 539 N N . ILE A 1 94 ? -35.943 26.703 84.172 1.00 16.96 286 ILE A N 1
ATOM 540 C CA . ILE A 1 94 ? -34.562 26.887 84.604 1.00 19.27 286 ILE A CA 1
ATOM 541 C C . ILE A 1 94 ? -33.778 27.540 83.475 1.00 18.52 286 ILE A C 1
ATOM 542 O O . ILE A 1 94 ? -33.697 26.998 82.365 1.00 17.10 286 ILE A O 1
ATOM 547 N N . SER A 1 95 ? -33.210 28.709 83.756 1.00 18.55 287 SER A N 1
ATOM 548 C CA . SER A 1 95 ? -32.324 29.400 82.832 1.00 17.23 287 SER A CA 1
ATOM 549 C C . SER A 1 95 ? -30.886 29.057 83.192 1.00 20.47 287 SER A C 1
ATOM 550 O O . SER A 1 95 ? -30.509 29.106 84.368 1.00 14.80 287 SER A O 1
ATOM 553 N N . ILE A 1 96 ? -30.091 28.704 82.185 1.00 17.53 288 ILE A N 1
ATOM 554 C CA . ILE A 1 96 ? -28.728 28.244 82.411 1.00 21.10 288 ILE A CA 1
ATOM 555 C C . ILE A 1 96 ? -27.776 28.923 81.437 1.00 22.75 288 ILE A C 1
ATOM 556 O O . ILE A 1 96 ? -28.159 29.330 80.336 1.00 21.26 288 ILE A O 1
ATOM 561 N N . VAL A 1 97 ? -26.525 29.047 81.864 1.00 17.27 289 VAL A N 1
ATOM 562 C CA . VAL A 1 97 ? -25.391 29.273 80.978 1.00 16.98 289 VAL A CA 1
ATOM 563 C C . VAL A 1 97 ? -24.652 27.945 80.897 1.00 23.71 289 VAL A C 1
ATOM 564 O O . VAL A 1 97 ? -24.049 27.499 81.882 1.00 18.90 289 VAL A O 1
ATOM 568 N N . ALA A 1 98 ? -24.714 27.299 79.736 1.00 19.92 290 ALA A N 1
ATOM 569 C CA . ALA A 1 98 ? -24.180 25.951 79.601 1.00 16.06 290 ALA A CA 1
ATOM 570 C C . ALA A 1 98 ? -22.668 25.942 79.796 1.00 23.51 290 ALA A C 1
ATOM 571 O O . ALA A 1 98 ? -21.955 26.801 79.265 1.00 21.88 290 ALA A O 1
ATOM 573 N N . ALA A 1 99 ? -22.190 24.978 80.586 1.00 20.64 291 ALA A N 1
ATOM 574 C CA . ALA A 1 99 ? -20.768 24.686 80.770 1.00 19.57 291 ALA A CA 1
ATOM 575 C C . ALA A 1 99 ? -20.000 25.827 81.430 1.00 19.50 291 ALA A C 1
ATOM 576 O O . ALA A 1 99 ? -18.767 25.854 81.374 1.00 20.89 291 ALA A O 1
ATOM 578 N N . ALA A 1 100 ? -20.697 26.769 82.073 1.00 15.51 292 ALA A N 1
ATOM 579 C CA . ALA A 1 100 ? -20.012 27.904 82.687 1.00 18.66 292 ALA A CA 1
ATOM 580 C C . ALA A 1 100 ? -19.077 27.465 83.807 1.00 18.10 292 ALA A C 1
ATOM 581 O O . ALA A 1 100 ? -18.033 28.091 84.021 1.00 22.97 292 ALA A O 1
ATOM 583 N N . GLY A 1 101 ? -19.424 26.400 84.525 1.00 16.13 293 GLY A N 1
ATOM 584 C CA . GLY A 1 101 ? -18.572 25.925 85.600 1.00 17.21 293 GLY A CA 1
ATOM 585 C C . GLY A 1 101 ? -18.018 24.533 85.376 1.00 17.26 293 GLY A C 1
ATOM 586 O O . GLY A 1 101 ? -17.752 23.811 86.341 1.00 17.03 293 GLY A O 1
ATOM 587 N N . ARG A 1 102 ? -17.827 24.150 84.109 1.00 16.17 294 ARG A N 1
ATOM 588 C CA . ARG A 1 102 ? -17.406 22.784 83.799 1.00 15.83 294 ARG A CA 1
ATOM 589 C C . ARG A 1 102 ? -16.110 22.412 84.508 1.00 16.88 294 ARG A C 1
ATOM 590 O O . ARG A 1 102 ? -15.938 21.256 84.916 1.00 14.67 294 ARG A O 1
ATOM 598 N N . GLU A 1 103 ? -15.195 23.369 84.678 1.00 17.12 295 GLU A N 1
ATOM 599 C CA . GLU A 1 103 ? -13.895 23.055 85.261 1.00 23.90 295 GLU A CA 1
ATOM 600 C C . GLU A 1 103 ? -13.983 22.739 86.747 1.00 22.02 295 GLU A C 1
ATOM 601 O O . GLU A 1 103 ? -13.060 22.122 87.288 1.00 15.35 295 GLU A O 1
ATOM 607 N N . LEU A 1 104 ? -15.067 23.141 87.419 1.00 17.38 296 LEU A N 1
ATOM 608 C CA . LEU A 1 104 ? -15.236 22.807 88.828 1.00 19.95 296 LEU A CA 1
ATOM 609 C C . LEU A 1 104 ? -15.420 21.312 89.053 1.00 14.20 296 LEU A C 1
ATOM 610 O O . LEU A 1 104 ? -15.167 20.829 90.162 1.00 17.54 296 LEU A O 1
ATOM 615 N N . PHE A 1 105 ? -15.851 20.571 88.033 1.00 11.05 297 PHE A N 1
ATOM 616 C CA . PHE A 1 105 ? -16.179 19.159 88.176 1.00 19.65 297 PHE A CA 1
ATOM 617 C C . PHE A 1 105 ? -15.276 18.285 87.319 1.00 23.82 297 PHE A C 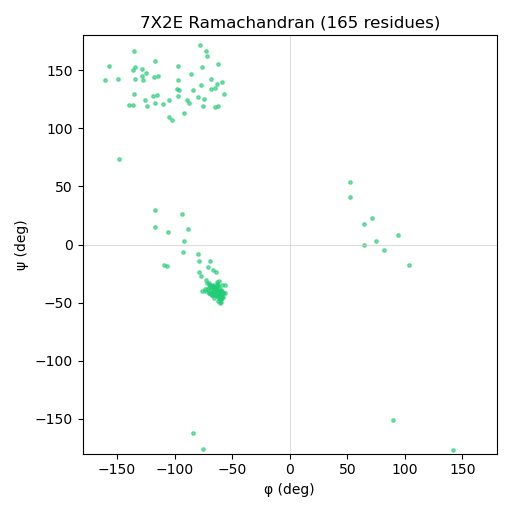1
ATOM 618 O O . PHE A 1 105 ? -15.572 17.107 87.092 1.00 19.94 297 PHE A O 1
ATOM 626 N N . MET A 1 106 ? -14.172 18.852 86.849 1.00 16.73 298 MET A N 1
ATOM 627 C CA . MET A 1 106 ? -13.166 18.158 86.064 1.00 17.14 298 MET A CA 1
ATOM 628 C C . MET A 1 106 ? -12.040 17.731 86.996 1.00 15.93 298 MET A C 1
ATOM 629 O O . MET A 1 106 ? -11.683 18.466 87.921 1.00 16.30 298 MET A O 1
ATOM 634 N N . THR A 1 107 ? -11.494 16.539 86.772 1.00 13.57 299 THR A N 1
ATOM 635 C CA . THR A 1 107 ? -10.310 16.169 87.531 1.00 13.84 299 THR A CA 1
ATOM 636 C C . THR A 1 107 ? -9.111 16.977 87.042 1.00 12.91 299 THR A C 1
ATOM 637 O O . THR A 1 107 ? -9.127 17.561 85.953 1.00 12.32 299 THR A O 1
ATOM 641 N N . ASP A 1 108 ? -8.067 17.024 87.876 1.00 11.62 300 ASP A N 1
ATOM 642 C CA . ASP A 1 108 ? -6.829 17.683 87.468 1.00 14.84 300 ASP A CA 1
ATOM 643 C C . ASP A 1 108 ? -6.292 17.072 86.182 1.00 15.20 300 ASP A C 1
ATOM 644 O O . ASP A 1 108 ? -5.852 17.791 85.274 1.00 10.65 300 ASP A O 1
ATOM 649 N N . ARG A 1 109 ? -6.345 15.745 86.076 1.00 14.40 301 ARG A N 1
ATOM 650 C CA . ARG A 1 109 ? -5.834 15.075 84.886 1.00 13.18 301 ARG A CA 1
ATOM 651 C C . ARG A 1 109 ? -6.662 15.419 83.655 1.00 11.71 301 ARG A C 1
ATOM 652 O O . ARG A 1 109 ? -6.115 15.556 82.555 1.00 14.62 301 ARG A O 1
ATOM 660 N N . GLU A 1 110 ? -7.982 15.566 83.814 1.00 13.75 302 GLU A N 1
ATOM 661 C CA . GLU A 1 110 ? -8.815 15.944 82.674 1.00 9.74 302 GLU A CA 1
ATOM 662 C C . GLU A 1 110 ? -8.479 17.349 82.190 1.00 11.06 302 GLU A C 1
ATOM 663 O O . GLU A 1 110 ? -8.420 17.600 80.980 1.00 11.54 302 GLU A O 1
ATOM 669 N N . ARG A 1 111 ? -8.258 18.276 83.122 1.00 10.92 303 ARG A N 1
ATOM 670 C CA . ARG A 1 111 ? -7.907 19.641 82.743 1.00 10.56 303 ARG A CA 1
ATOM 671 C C . ARG A 1 111 ? -6.533 19.699 82.082 1.00 9.31 303 ARG A C 1
ATOM 672 O O . ARG A 1 111 ? -6.346 20.410 81.088 1.00 10.32 303 ARG A O 1
ATOM 680 N N . LEU A 1 112 ? -5.559 18.957 82.615 1.00 10.27 304 LEU A N 1
ATOM 681 C CA . LEU A 1 112 ? -4.236 18.927 81.997 1.00 12.05 304 LEU A CA 1
ATOM 682 C C . LEU A 1 112 ? -4.271 18.228 80.643 1.00 13.59 304 LEU A C 1
ATOM 683 O O . LEU A 1 112 ? -3.561 18.631 79.712 1.00 12.17 304 LEU A O 1
ATOM 688 N N . ALA A 1 113 ? -5.088 17.181 80.509 1.00 11.99 305 ALA A N 1
ATOM 689 C CA . ALA A 1 113 ? -5.224 16.521 79.214 1.00 13.91 305 ALA A CA 1
ATOM 690 C C . ALA A 1 113 ? -5.790 17.477 78.172 1.00 13.47 305 ALA A C 1
ATOM 691 O O . ALA A 1 113 ? -5.339 17.490 77.021 1.00 15.40 305 ALA A O 1
ATOM 693 N N . GLU A 1 114 ? -6.774 18.293 78.564 1.00 9.80 306 GLU A N 1
ATOM 694 C CA . GLU A 1 114 ? -7.327 19.294 77.655 1.00 13.67 306 GLU A CA 1
ATOM 695 C C . GLU A 1 114 ? -6.276 20.322 77.254 1.00 13.91 306 GLU A C 1
ATOM 696 O O . GLU A 1 114 ? -6.173 20.689 76.077 1.00 12.13 306 GLU A O 1
ATOM 702 N N . ALA A 1 115 ? -5.498 20.810 78.223 1.00 12.88 307 ALA A N 1
ATOM 703 C CA . ALA A 1 115 ? -4.442 21.767 77.910 1.00 13.37 307 ALA A CA 1
ATOM 704 C C . ALA A 1 115 ? -3.401 21.154 76.981 1.00 13.32 307 ALA A C 1
ATOM 705 O O . ALA A 1 115 ? -2.941 21.807 76.036 1.00 11.55 307 ALA A O 1
ATOM 707 N N . ARG A 1 116 ? -3.011 19.905 77.242 1.00 11.43 308 ARG A N 1
ATOM 708 C CA . ARG A 1 116 ? -2.079 19.216 76.354 1.00 12.77 308 ARG A CA 1
ATOM 709 C C . ARG A 1 116 ? -2.632 19.118 74.939 1.00 16.43 308 ARG A C 1
ATOM 710 O O . ARG A 1 116 ? -1.907 19.346 73.964 1.00 11.91 308 ARG A O 1
ATOM 718 N N . GLN A 1 117 ? -3.912 18.758 74.804 1.00 12.38 309 GLN A N 1
ATOM 719 C CA . GLN A 1 117 ? -4.485 18.575 73.474 1.00 15.31 309 GLN A CA 1
ATOM 720 C C . GLN A 1 117 ? -4.521 19.887 72.701 1.00 17.87 309 GLN A C 1
ATOM 721 O O . GLN A 1 117 ? -4.225 19.915 71.501 1.00 16.36 309 GLN A O 1
ATOM 727 N N . ARG A 1 118 ? -4.878 20.986 73.370 1.00 13.42 310 ARG A N 1
ATOM 728 C CA . ARG A 1 118 ? -4.910 22.277 72.689 1.00 14.50 310 ARG A CA 1
ATOM 729 C C . ARG A 1 118 ? -3.514 22.690 72.239 1.00 14.38 310 ARG A C 1
ATOM 730 O O . ARG A 1 118 ? -3.336 23.210 71.131 1.00 13.51 310 ARG A O 1
ATOM 738 N N . GLU A 1 119 ? -2.509 22.462 73.088 1.00 11.66 311 GLU A N 1
ATOM 739 C CA . GLU A 1 119 ? -1.133 22.769 72.711 1.00 13.05 311 GLU A CA 1
ATOM 740 C C . GLU A 1 119 ? -0.665 21.882 71.562 1.00 14.14 311 GLU A C 1
ATOM 741 O O . GLU A 1 119 ? 0.019 22.355 70.646 1.00 11.58 311 GLU A O 1
ATOM 747 N N . LEU A 1 120 ? -1.038 20.599 71.584 1.00 12.45 312 LEU A N 1
ATOM 748 C CA . LEU A 1 120 ? -0.622 19.683 70.525 1.00 17.72 312 LEU A CA 1
ATOM 749 C C . LEU A 1 120 ? -1.207 20.090 69.179 1.00 16.75 312 LEU A C 1
ATOM 750 O O . LEU A 1 120 ? -0.549 19.949 68.140 1.00 16.17 312 LEU A O 1
ATOM 755 N N . GLN A 1 121 ? -2.445 20.589 69.176 1.00 12.75 313 GLN A N 1
ATOM 756 C CA . GLN A 1 121 ? -3.064 21.025 67.927 1.00 16.21 313 GLN A CA 1
ATOM 757 C C . GLN A 1 121 ? -2.333 22.225 67.336 1.00 15.28 313 GLN A C 1
ATOM 758 O O . GLN A 1 121 ? -2.090 22.274 66.124 1.00 16.50 313 GLN A O 1
ATOM 764 N N . ARG A 1 122 ? -1.979 23.204 68.173 1.00 12.06 314 ARG A N 1
ATOM 765 C CA . ARG A 1 122 ? -1.176 24.324 67.692 1.00 13.99 314 ARG A CA 1
ATOM 766 C C . ARG A 1 122 ? 0.189 23.852 67.207 1.00 14.58 314 ARG A C 1
ATOM 767 O O . ARG A 1 122 ? 0.673 24.302 66.161 1.00 11.50 314 ARG A O 1
ATOM 775 N N . GLN A 1 123 ? 0.821 22.941 67.955 1.00 11.46 315 GLN A N 1
ATOM 776 C CA . GLN A 1 123 ? 2.167 22.489 67.612 1.00 11.05 315 GLN A CA 1
ATOM 777 C C . GLN A 1 123 ? 2.171 21.657 66.336 1.00 15.80 315 GLN A C 1
ATOM 778 O O . GLN A 1 123 ? 3.131 21.715 65.559 1.00 10.81 315 GLN A O 1
ATOM 784 N N . GLU A 1 124 ? 1.114 20.877 66.103 1.00 9.72 316 GLU A N 1
ATOM 785 C CA . GLU A 1 124 ? 1.020 20.132 64.851 1.00 15.43 316 GLU A CA 1
ATOM 786 C C . GLU A 1 124 ? 1.008 21.074 63.653 1.00 16.85 316 GLU A C 1
ATOM 787 O O . GLU A 1 124 ? 1.699 20.834 62.655 1.00 14.42 316 GLU A O 1
ATOM 789 N N . LEU A 1 125 ? 0.232 22.158 63.740 1.00 13.93 317 LEU A N 1
ATOM 790 C CA . LEU A 1 125 ? 0.167 23.126 62.647 1.00 16.82 317 LEU A CA 1
ATOM 791 C C . LEU A 1 125 ? 1.480 23.879 62.492 1.00 16.87 317 LEU A C 1
ATOM 792 O O . LEU A 1 125 ? 1.941 24.110 61.367 1.00 11.73 317 LEU A O 1
ATOM 797 N N . LEU A 1 126 ? 2.086 24.287 63.610 1.00 10.56 318 LEU A N 1
ATOM 798 C CA . LEU A 1 126 ? 3.368 24.977 63.542 1.00 11.33 318 LEU A CA 1
ATOM 799 C C . LEU A 1 126 ? 4.424 24.106 62.879 1.00 12.12 318 LEU A C 1
ATOM 800 O O . LEU A 1 126 ? 5.241 24.596 62.092 1.00 11.61 318 LEU A O 1
ATOM 805 N N . MET A 1 127 ? 4.419 22.806 63.167 1.00 10.87 319 MET A N 1
ATOM 806 C CA . MET A 1 127 ? 5.455 21.963 62.588 1.00 9.34 319 MET A CA 1
ATOM 807 C C . MET A 1 127 ? 5.186 21.749 61.104 1.00 13.20 319 MET A C 1
ATOM 808 O O . MET A 1 127 ? 6.111 21.771 60.284 1.00 10.17 319 MET A O 1
ATOM 813 N N . GLN A 1 128 ? 3.913 21.565 60.746 1.00 11.54 320 GLN A N 1
ATOM 814 C CA . GLN A 1 128 ? 3.542 21.414 59.343 1.00 16.22 320 GLN A CA 1
ATOM 815 C C . GLN A 1 128 ? 3.975 22.626 58.526 1.00 13.80 320 GLN A C 1
ATOM 816 O O . GLN A 1 128 ? 4.529 22.483 57.431 1.00 12.34 320 GLN A O 1
ATOM 822 N N . LYS A 1 129 ? 3.731 23.829 59.049 1.00 10.99 321 LYS A N 1
ATOM 823 C CA . LYS A 1 129 ? 4.095 25.045 58.329 1.00 15.92 321 LYS A CA 1
ATOM 824 C C . LYS A 1 129 ? 5.606 25.243 58.300 1.00 10.69 321 LYS A C 1
ATOM 825 O O . LYS A 1 129 ? 6.154 25.720 57.298 1.00 8.83 321 LYS A O 1
ATOM 831 N N . ARG A 1 130 ? 6.293 24.901 59.394 1.00 10.98 322 ARG A N 1
ATOM 832 C CA . ARG A 1 130 ? 7.748 25.029 59.433 1.00 11.50 322 ARG A CA 1
ATOM 833 C C . ARG A 1 130 ? 8.401 24.189 58.346 1.00 11.39 322 ARG A C 1
ATOM 834 O O . ARG A 1 130 ? 9.294 24.656 57.630 1.00 10.60 322 ARG A O 1
ATOM 842 N N . LEU A 1 131 ? 7.969 22.934 58.219 1.00 11.88 323 LEU A N 1
ATOM 843 C CA . LEU A 1 131 ? 8.585 22.030 57.255 1.00 13.31 323 LEU A CA 1
ATOM 844 C C . LEU A 1 131 ? 8.172 22.377 55.830 1.00 12.19 323 LEU A C 1
ATOM 845 O O . LEU A 1 131 ? 8.985 22.282 54.903 1.00 11.22 323 LEU A O 1
ATOM 850 N N . ALA A 1 132 ? 6.911 22.774 55.635 1.00 12.17 324 ALA A N 1
ATOM 851 C CA . ALA A 1 132 ? 6.486 23.251 54.323 1.00 15.36 324 ALA A CA 1
ATOM 852 C C . ALA A 1 132 ? 7.288 24.477 53.908 1.00 11.31 324 ALA A C 1
ATOM 853 O O . ALA A 1 132 ? 7.702 24.597 52.748 1.00 12.02 324 ALA A O 1
ATOM 855 N N . MET A 1 133 ? 7.525 25.393 54.850 1.00 9.11 325 MET A N 1
ATOM 856 C CA . MET A 1 133 ? 8.344 26.568 54.566 1.00 8.89 325 MET A CA 1
ATOM 857 C C . MET A 1 133 ? 9.771 26.173 54.207 1.00 13.38 325 MET A C 1
ATOM 858 O O . MET A 1 133 ? 10.346 26.702 53.249 1.00 10.71 325 MET A O 1
ATOM 863 N N . G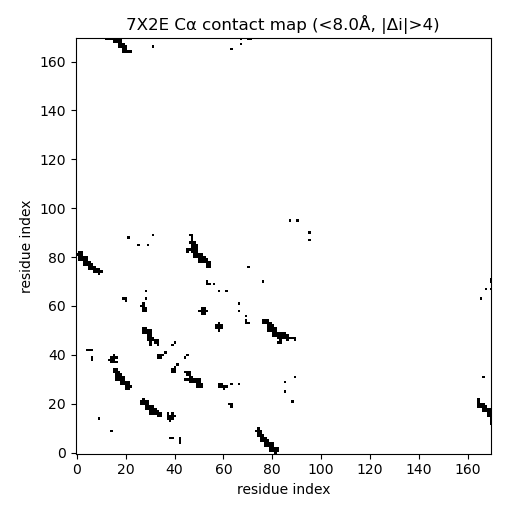LU A 1 134 ? 10.355 25.241 54.968 1.00 13.35 326 GLU A N 1
ATOM 864 C CA . GLU A 1 134 ? 11.727 24.809 54.713 1.00 14.24 326 GLU A CA 1
ATOM 865 C C . GLU A 1 134 ? 11.853 24.136 53.352 1.00 11.91 326 GLU A C 1
ATOM 866 O O . GLU A 1 134 ? 12.820 24.380 52.616 1.00 10.16 326 GLU A O 1
ATOM 872 N N . SER A 1 135 ? 10.895 23.272 53.005 1.00 12.67 327 SER A N 1
ATOM 873 C CA A SER A 1 135 ? 10.90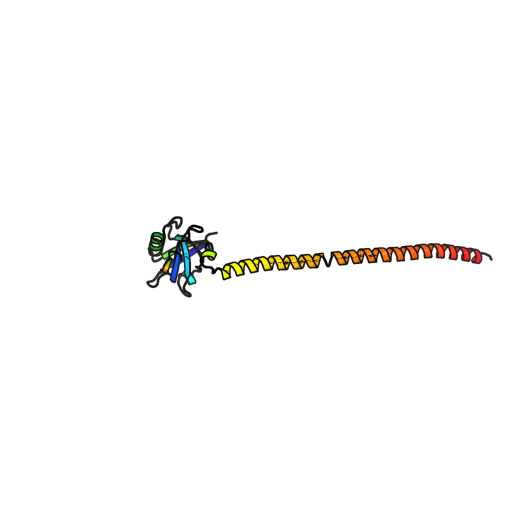7 22.656 51.681 0.58 15.77 327 SER A CA 1
ATOM 874 C CA B SER A 1 135 ? 10.903 22.655 51.683 0.42 15.72 327 SER A CA 1
ATOM 875 C C . SER A 1 135 ? 10.839 23.711 50.585 1.00 13.95 327 SER A C 1
ATOM 876 O O . SER A 1 135 ? 11.504 23.583 49.550 1.00 12.42 327 SER A O 1
ATOM 881 N N . ASN A 1 136 ? 10.049 24.768 50.797 1.00 10.38 328 ASN A N 1
ATOM 882 C CA . ASN A 1 136 ? 9.952 25.819 49.788 1.00 8.52 328 ASN A CA 1
ATOM 883 C C . ASN A 1 136 ? 11.221 26.655 49.714 1.00 11.94 328 ASN A C 1
ATOM 884 O O . ASN A 1 136 ? 11.575 27.135 48.633 1.00 9.00 328 ASN A O 1
ATOM 889 N N . LYS A 1 137 ? 11.904 26.862 50.843 1.00 9.21 329 LYS A N 1
ATOM 890 C CA . LYS A 1 137 ? 13.205 27.524 50.804 1.00 14.89 329 LYS A CA 1
ATOM 891 C C . LYS A 1 137 ? 14.185 26.738 49.944 1.00 13.91 329 LYS A C 1
ATOM 892 O O . LYS A 1 137 ? 14.847 27.297 49.061 1.00 11.68 329 LYS A O 1
ATOM 898 N N . ILE A 1 138 ? 14.286 25.432 50.198 1.00 9.27 330 ILE A N 1
ATOM 899 C CA . ILE A 1 138 ? 15.164 24.560 49.424 1.00 13.27 330 ILE A CA 1
ATOM 900 C C . ILE A 1 138 ? 14.774 24.588 47.953 1.00 12.10 330 ILE A C 1
ATOM 901 O O . ILE A 1 138 ? 15.634 24.666 47.065 1.00 11.53 330 ILE A O 1
ATOM 906 N N . LEU A 1 139 ? 13.471 24.526 47.674 1.00 9.62 331 LEU A N 1
ATOM 907 C CA . LEU A 1 139 ? 13.000 24.533 46.295 1.00 12.30 331 LEU A CA 1
ATOM 908 C C . LEU A 1 139 ? 13.411 25.814 45.579 1.00 14.77 331 LEU A C 1
ATOM 909 O O . LEU A 1 139 ? 13.839 25.776 44.419 1.00 17.39 331 LEU A O 1
ATOM 914 N N . GLN A 1 140 ? 13.302 26.957 46.256 1.00 11.79 332 GLN A N 1
ATOM 915 C CA . GLN A 1 140 ? 13.705 28.212 45.634 1.00 11.52 332 GLN A CA 1
ATOM 916 C C . GLN A 1 140 ? 15.209 28.253 45.395 1.00 13.01 332 GLN A C 1
ATOM 917 O O . GLN A 1 140 ? 15.661 28.724 44.345 1.00 15.79 332 GLN A O 1
ATOM 923 N N . GLU A 1 141 ? 16.001 27.764 46.353 1.00 10.93 333 GLU A N 1
ATOM 924 C CA . GLU A 1 141 ? 17.443 27.688 46.140 1.00 13.73 333 GLU A CA 1
ATOM 925 C C . GLU A 1 141 ? 17.770 26.821 44.930 1.00 13.06 333 GLU A C 1
ATOM 926 O O . GLU A 1 141 ? 18.655 27.160 44.135 1.00 15.58 333 GLU A O 1
ATOM 932 N N . GLN A 1 142 ? 17.052 25.706 44.764 1.00 11.45 334 GLN A N 1
ATOM 933 C CA . GLN A 1 142 ? 17.285 24.843 43.611 1.00 15.90 334 GLN A CA 1
ATOM 934 C C . GLN A 1 142 ? 16.928 25.554 42.312 1.00 13.88 334 GLN A C 1
ATOM 935 O O . GLN A 1 142 ? 17.623 25.399 41.301 1.00 14.14 334 GLN A O 1
ATOM 941 N N . GLN A 1 143 ? 15.847 26.340 42.317 1.00 16.64 335 GLN A N 1
ATOM 942 C CA . GLN A 1 143 ? 15.484 27.089 41.117 1.00 13.96 335 GLN A CA 1
ATOM 943 C C . GLN A 1 143 ? 16.533 28.141 40.778 1.00 15.98 335 GLN A C 1
ATOM 944 O O . GLN A 1 143 ? 16.872 28.326 39.604 1.00 15.80 335 GLN A O 1
ATOM 950 N N . GLU A 1 144 ? 17.056 28.845 41.788 1.00 16.61 336 GLU A N 1
ATOM 951 C CA . GLU A 1 144 ? 18.092 29.843 41.528 1.0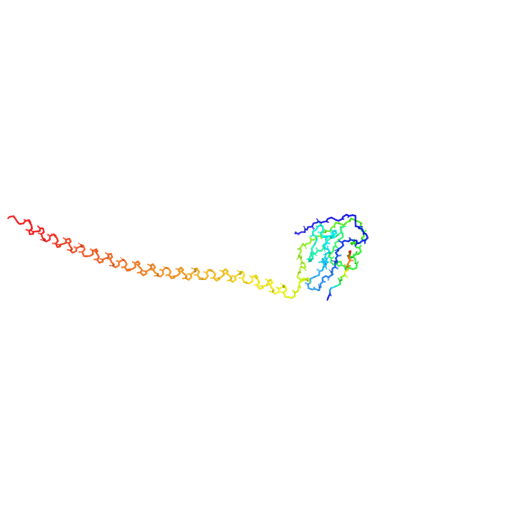0 17.21 336 GLU A CA 1
ATOM 952 C C . GLU A 1 144 ? 19.340 29.210 40.922 1.00 19.64 336 GLU A C 1
ATOM 953 O O . GLU A 1 144 ? 19.927 29.759 39.980 1.00 19.97 336 GLU A O 1
ATOM 959 N N . MET A 1 145 ? 19.761 28.056 41.447 1.00 16.73 337 MET A N 1
ATOM 960 C CA . MET A 1 145 ? 20.927 27.368 40.894 1.00 22.06 337 MET A CA 1
ATOM 961 C C . MET A 1 145 ? 20.689 26.961 39.448 1.00 18.53 337 MET A C 1
ATOM 962 O O . MET A 1 145 ? 21.529 27.203 38.571 1.00 15.25 337 MET A O 1
ATOM 967 N N . GLU A 1 146 ? 19.547 26.328 39.185 1.00 15.00 338 GLU A N 1
ATOM 968 C CA . GLU A 1 146 ? 19.296 25.785 37.856 1.00 21.30 338 GLU A CA 1
ATOM 969 C C . GLU A 1 146 ? 19.089 26.895 36.831 1.00 16.10 338 GLU A C 1
ATOM 970 O O . GLU A 1 146 ? 19.516 26.763 35.678 1.00 16.02 338 GLU A O 1
ATOM 976 N N . ARG A 1 147 ? 18.449 28.002 37.224 1.00 15.26 339 ARG A N 1
ATOM 977 C CA . ARG A 1 147 ? 18.250 29.082 36.260 1.00 14.04 339 ARG A CA 1
ATOM 978 C C . ARG A 1 147 ? 19.560 29.788 35.925 1.00 18.41 339 ARG A C 1
ATOM 979 O O . ARG A 1 147 ? 19.748 30.226 34.784 1.00 13.85 339 ARG A O 1
ATOM 987 N N . GLN A 1 148 ? 20.482 29.895 36.884 1.00 16.07 340 GLN A N 1
ATOM 988 C CA . GLN A 1 148 ? 21.787 30.468 36.566 1.00 17.70 340 GLN A CA 1
ATOM 989 C C . GLN A 1 148 ? 22.598 29.527 35.685 1.00 19.20 340 GLN A C 1
ATOM 990 O O . GLN A 1 148 ? 23.254 29.969 34.734 1.00 17.53 340 GLN A O 1
ATOM 996 N N . ARG A 1 149 ? 22.564 28.227 35.989 1.00 14.40 341 ARG A N 1
ATOM 997 C CA . ARG A 1 149 ? 23.266 27.249 35.162 1.00 20.56 341 ARG A CA 1
ATOM 998 C C . ARG A 1 149 ? 22.758 27.272 33.725 1.00 19.18 341 ARG A C 1
ATOM 999 O O . ARG A 1 149 ? 23.548 27.229 32.774 1.00 14.84 341 ARG A O 1
ATOM 1007 N N . ARG A 1 150 ? 21.442 27.347 33.547 1.00 12.38 342 ARG A N 1
ATOM 1008 C CA . ARG A 1 150 ? 20.881 27.330 32.202 1.00 14.82 342 ARG A CA 1
ATOM 1009 C C . ARG A 1 150 ? 21.047 28.671 31.501 1.00 14.82 342 ARG A C 1
ATOM 1010 O O . ARG A 1 150 ? 21.109 28.717 30.267 1.00 16.88 342 ARG A O 1
ATOM 1018 N N . LYS A 1 151 ? 21.122 29.766 32.260 1.00 10.72 343 LYS A N 1
ATOM 1019 C CA . LYS A 1 151 ? 21.496 31.045 31.666 1.00 16.26 343 LYS A CA 1
ATOM 1020 C C . LYS A 1 151 ? 22.898 30.977 31.077 1.00 15.17 343 LYS A C 1
ATOM 1021 O O . LYS A 1 151 ? 23.152 31.502 29.985 1.00 14.23 34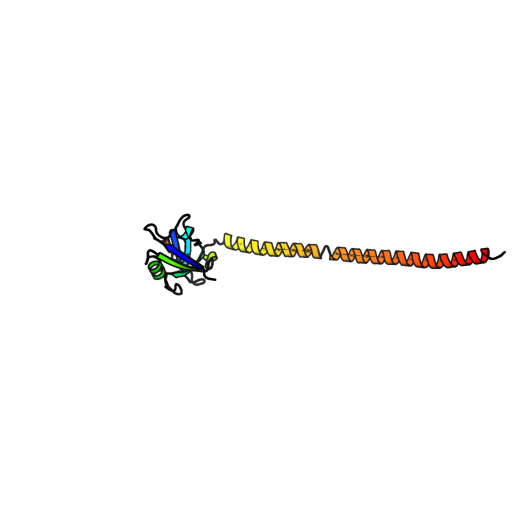3 LYS A O 1
ATOM 1027 N N . GLU A 1 152 ? 23.822 30.327 31.789 1.00 15.49 344 GLU A N 1
ATOM 1028 C CA . GLU A 1 152 ? 25.190 30.198 31.298 1.00 17.79 344 GLU A CA 1
ATOM 1029 C C . GLU A 1 152 ? 25.246 29.316 30.055 1.00 15.73 344 GLU A C 1
ATOM 1030 O O . GLU A 1 152 ? 25.983 29.617 29.107 1.00 15.05 344 GLU A O 1
ATOM 1036 N N . ILE A 1 153 ? 24.469 28.230 30.041 1.00 11.88 345 ILE A N 1
ATOM 1037 C CA . ILE A 1 153 ? 24.379 27.372 28.862 1.00 15.28 345 ILE A CA 1
ATOM 1038 C C . ILE A 1 153 ? 23.850 28.156 27.668 1.00 13.49 345 ILE A C 1
ATOM 1039 O O . ILE A 1 153 ? 24.350 28.020 26.543 1.00 12.91 345 ILE A O 1
ATOM 1044 N N . ALA A 1 154 ? 22.838 28.998 27.894 1.00 11.69 346 ALA A N 1
ATOM 1045 C CA . ALA A 1 154 ? 22.239 29.747 26.794 1.00 12.83 346 ALA A CA 1
ATOM 1046 C C . ALA A 1 154 ? 23.206 30.780 26.227 1.00 16.08 346 ALA A C 1
ATOM 1047 O O . ALA A 1 154 ? 23.315 30.928 25.004 1.00 11.64 346 ALA A O 1
ATOM 1049 N N . GLN A 1 155 ? 23.916 31.507 27.094 1.00 13.89 347 GLN A N 1
ATOM 1050 C CA . GLN A 1 155 ? 24.825 32.542 26.609 1.00 19.07 347 GLN A CA 1
ATOM 1051 C C . GLN A 1 155 ? 26.004 31.933 25.860 1.00 11.21 347 GLN A C 1
ATOM 1052 O O . GLN A 1 155 ? 26.489 32.510 24.880 1.00 12.81 347 GLN A O 1
ATOM 1058 N N . LYS A 1 156 ? 26.480 30.772 26.312 1.00 12.30 348 LYS A N 1
ATOM 1059 C CA . LYS A 1 156 ? 27.523 30.055 25.584 1.00 16.62 348 LYS A CA 1
ATOM 1060 C C . LYS A 1 156 ? 27.053 29.682 24.185 1.00 14.05 348 LYS A C 1
ATOM 1061 O O . LYS A 1 156 ? 27.774 29.878 23.199 1.00 11.99 348 LYS A O 1
ATOM 1067 N N . ALA A 1 157 ? 25.836 29.138 24.083 1.00 11.29 349 ALA A N 1
ATOM 1068 C CA . ALA A 1 157 ? 25.287 28.769 22.782 1.00 12.15 349 ALA A CA 1
ATOM 1069 C C . ALA A 1 157 ? 25.104 29.990 21.891 1.00 13.79 349 ALA A C 1
ATOM 1070 O O . ALA A 1 157 ? 25.325 29.919 20.676 1.00 10.04 349 ALA A O 1
ATOM 1072 N N . ALA A 1 158 ? 24.703 31.122 22.476 1.00 12.64 350 ALA A N 1
ATOM 1073 C CA . ALA A 1 158 ? 24.500 32.332 21.685 1.00 12.19 350 ALA A CA 1
ATOM 1074 C C . ALA A 1 158 ? 25.815 32.836 21.102 1.00 9.90 350 ALA A C 1
ATOM 1075 O O . ALA A 1 158 ? 25.891 33.180 19.918 1.00 11.74 350 ALA A O 1
ATOM 1077 N N . GLU A 1 159 ? 26.871 32.886 21.918 1.00 12.72 351 GLU A N 1
ATOM 1078 C CA . GLU A 1 159 ? 28.124 33.416 21.392 1.00 13.79 351 GLU A CA 1
ATOM 1079 C C . GLU A 1 159 ? 28.785 32.440 20.428 1.00 14.15 351 GLU A C 1
ATOM 1080 O O . GLU A 1 159 ? 29.464 32.872 19.491 1.00 14.40 351 GLU A O 1
ATOM 1086 N N . GLU A 1 160 ? 28.596 31.131 20.624 1.00 10.06 352 GLU A N 1
ATOM 1087 C CA . GLU A 1 160 ? 29.053 30.180 19.616 1.00 12.82 352 GLU A CA 1
ATOM 1088 C C . GLU A 1 160 ? 28.359 30.432 18.284 1.00 12.98 352 GLU A C 1
ATOM 1089 O O . GLU A 1 160 ? 29.004 30.434 17.229 1.00 11.60 352 GLU A O 1
ATOM 1095 N N . ASN A 1 161 ? 27.046 30.681 18.318 1.00 11.60 353 ASN A N 1
ATOM 1096 C CA . ASN A 1 161 ? 26.303 30.910 17.081 1.00 11.81 353 ASN A CA 1
ATOM 1097 C C . ASN A 1 161 ? 26.722 32.202 16.396 1.00 10.10 353 ASN A C 1
ATOM 1098 O O . ASN A 1 161 ? 26.727 32.268 15.162 1.00 10.72 353 ASN A O 1
ATOM 1103 N N . GLU A 1 162 ? 27.069 33.236 17.166 1.00 13.32 354 GLU A N 1
ATOM 1104 C CA . GLU A 1 162 ? 27.585 34.452 16.545 1.00 14.80 354 GLU A CA 1
ATOM 1105 C C . GLU A 1 162 ? 28.889 34.177 15.813 1.00 12.82 354 GLU A C 1
ATOM 1106 O O . GLU A 1 162 ? 29.125 34.711 14.722 1.00 10.95 354 GLU A O 1
ATOM 1112 N N . ARG A 1 163 ? 29.748 33.340 16.395 1.00 11.50 355 ARG A N 1
ATOM 1113 C CA . ARG A 1 163 ? 30.979 32.968 15.708 1.00 13.91 355 ARG A CA 1
ATOM 1114 C C . ARG A 1 163 ? 30.694 32.074 14.510 1.00 12.79 355 ARG A C 1
ATOM 1115 O O . ARG A 1 163 ? 31.299 32.249 13.445 1.00 12.47 355 ARG A O 1
ATOM 1123 N N . TYR A 1 164 ? 29.778 31.110 14.665 1.00 11.19 356 TYR A N 1
ATOM 1124 C CA . TYR A 1 164 ? 29.412 30.251 13.543 1.00 10.28 356 TYR A CA 1
ATOM 1125 C C . TYR A 1 164 ? 28.900 31.073 12.371 1.00 12.67 356 TYR A C 1
ATOM 1126 O O . TYR A 1 164 ? 29.218 30.781 11.212 1.00 10.59 356 TYR A O 1
ATOM 1135 N N . ARG A 1 165 ? 28.101 32.106 12.651 1.00 11.80 357 ARG A N 1
ATOM 1136 C CA . ARG A 1 165 ? 27.614 32.957 11.573 1.00 12.97 357 ARG A CA 1
ATOM 1137 C C . ARG A 1 165 ? 28.773 33.632 10.854 1.00 11.53 357 ARG A C 1
ATOM 1138 O O . ARG A 1 165 ? 2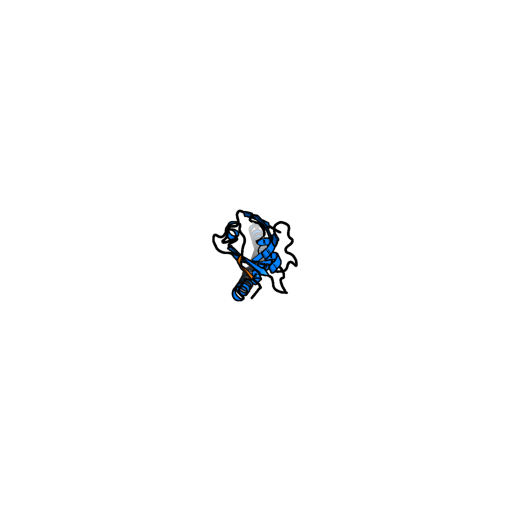8.833 33.627 9.620 1.00 14.34 357 ARG A O 1
ATOM 1146 N N . LYS A 1 166 ? 29.720 34.196 11.609 1.00 12.15 358 LYS A N 1
ATOM 1147 C CA . LYS A 1 166 ? 30.854 34.859 10.973 1.00 14.25 358 LYS A CA 1
ATOM 1148 C C . LYS A 1 166 ? 31.735 33.860 10.230 1.00 15.81 358 LYS A C 1
ATOM 1149 O O . LYS A 1 166 ? 32.276 34.179 9.164 1.00 14.73 358 LYS A O 1
ATOM 1155 N N . GLU A 1 167 ? 31.883 32.644 10.764 1.00 12.82 359 GLU A N 1
ATOM 1156 C CA . GLU A 1 167 ? 32.657 31.627 10.055 1.00 13.54 359 GLU A CA 1
ATOM 1157 C C . GLU A 1 167 ? 31.969 31.205 8.759 1.00 14.43 359 GLU A C 1
ATOM 1158 O O . GLU A 1 167 ? 32.633 31.042 7.727 1.00 15.35 359 GLU A O 1
ATOM 1164 N N . MET A 1 168 ? 30.642 31.046 8.781 1.00 11.02 360 MET A N 1
ATOM 1165 C CA . MET A 1 168 ? 29.917 30.721 7.553 1.00 12.28 360 MET A CA 1
ATOM 1166 C C . MET A 1 168 ? 29.990 31.860 6.542 1.00 13.70 360 MET A C 1
ATOM 1167 O O . MET A 1 168 ? 30.112 31.616 5.336 1.00 12.49 360 MET A O 1
ATOM 1172 N N . GLU A 1 169 ? 29.899 33.110 7.007 1.00 15.83 361 GLU A N 1
ATOM 1173 C CA . GLU A 1 169 ? 30.038 34.242 6.093 1.00 17.52 361 GLU A CA 1
ATOM 1174 C C . GLU A 1 169 ? 31.421 34.270 5.451 1.00 16.43 361 GLU A C 1
ATOM 1175 O O . GLU A 1 169 ? 31.563 34.639 4.278 1.00 15.13 361 GLU A O 1
ATOM 1181 N N . GLN A 1 170 ? 32.451 33.867 6.196 1.00 13.38 362 GLN A N 1
ATOM 1182 C CA . GLN A 1 170 ? 33.791 33.803 5.621 1.00 18.62 362 GLN A CA 1
ATOM 1183 C C . GLN A 1 170 ? 33.881 32.725 4.547 1.00 20.15 362 GLN A C 1
ATOM 1184 O O . GLN A 1 170 ? 34.507 32.934 3.501 1.00 16.18 362 GLN A O 1
ATOM 1190 N N . ILE A 1 171 ? 33.259 31.567 4.780 1.00 13.93 363 ILE A N 1
ATOM 1191 C CA . ILE A 1 171 ? 33.247 30.517 3.765 1.00 14.87 363 ILE A CA 1
ATOM 1192 C C . ILE A 1 171 ? 32.437 30.960 2.554 1.00 10.88 363 ILE A C 1
ATOM 1193 O O . ILE A 1 171 ? 32.795 30.665 1.407 1.00 16.78 363 ILE A O 1
ATOM 1198 N N . VAL A 1 172 ? 31.344 31.694 2.787 1.00 13.69 364 VAL A N 1
ATOM 1199 C CA . VAL A 1 172 ? 30.515 32.181 1.687 1.00 15.06 364 VAL A CA 1
ATOM 1200 C C . VAL A 1 172 ? 31.308 33.135 0.799 1.00 19.80 364 VAL A C 1
ATOM 1201 O O . VAL A 1 172 ? 31.136 33.155 -0.427 1.00 17.49 364 VAL A O 1
ATOM 1205 N N . GLU A 1 173 ? 32.193 33.934 1.402 1.00 18.13 365 GLU A N 1
ATOM 1206 C CA . GLU A 1 173 ? 33.094 34.773 0.616 1.00 21.55 365 GLU A CA 1
ATOM 1207 C C . GLU A 1 173 ? 33.942 33.932 -0.332 1.00 24.48 365 GLU A C 1
ATOM 1208 O O . GLU A 1 173 ? 34.147 34.307 -1.494 1.00 21.51 365 GLU A O 1
ATOM 1214 N N . GLU A 1 174 ? 34.445 32.790 0.146 1.00 17.22 366 GLU A N 1
ATOM 1215 C CA . GLU A 1 174 ? 35.181 31.880 -0.726 1.00 20.39 366 GLU A CA 1
ATOM 1216 C C . GLU A 1 174 ? 34.256 31.236 -1.752 1.00 20.38 366 GLU A C 1
ATOM 1217 O O . GLU A 1 174 ? 34.641 31.042 -2.911 1.00 19.93 366 GLU A O 1
ATOM 1223 N N . GLU A 1 175 ? 33.036 30.891 -1.334 1.00 15.13 367 GLU A N 1
ATOM 1224 C CA . GLU A 1 175 ? 32.043 30.339 -2.251 1.00 13.50 367 GLU A CA 1
ATOM 1225 C C . GLU A 1 175 ? 31.744 31.288 -3.405 1.00 19.82 367 GLU A C 1
ATOM 1226 O O . GLU A 1 175 ? 31.493 30.840 -4.531 1.00 18.88 367 GLU A O 1
ATOM 1232 N N . GLU A 1 176 ? 31.772 32.594 -3.151 1.00 18.71 368 GLU A N 1
ATOM 1233 C CA . GLU A 1 176 ? 31.393 33.595 -4.139 1.00 24.99 368 GLU A CA 1
ATOM 1234 C C . GLU A 1 176 ? 32.555 34.027 -5.024 1.00 24.25 368 GLU A C 1
ATOM 1235 O O . GLU A 1 176 ? 32.448 35.044 -5.717 1.00 26.73 368 GLU A O 1
ATOM 1241 N N . LYS A 1 177 ? 33.661 33.289 -5.010 1.00 22.92 369 LYS A N 1
ATOM 1242 C CA . LYS A 1 177 ? 34.711 33.450 -6.009 1.00 25.13 369 LYS A CA 1
ATOM 1243 C C . LYS A 1 177 ? 34.420 32.475 -7.143 1.00 27.73 369 LYS A C 1
ATOM 1244 O O . LYS A 1 177 ? 34.474 31.255 -6.955 1.00 26.95 369 LYS A O 1
ATOM 1250 N N . PHE A 1 178 ? 34.089 33.013 -8.310 1.00 21.26 370 PHE A N 1
ATOM 1251 C CA . PHE A 1 178 ? 33.641 32.191 -9.426 1.00 24.05 370 PHE A CA 1
ATOM 1252 C C . PHE A 1 178 ? 34.749 31.977 -10.450 1.00 28.38 370 PHE A C 1
ATOM 1253 O O . PHE A 1 178 ? 35.714 32.738 -10.514 1.00 28.59 370 PHE A O 1
ATOM 1262 N N . GLY B 2 12 ? -14.307 19.773 98.620 1.00 46.59 1302 GLY B N 1
ATOM 1263 C CA . GLY B 2 12 ? -15.652 19.567 98.116 1.00 42.04 1302 GLY B CA 1
ATOM 1264 C C . GLY B 2 12 ? -16.528 20.797 98.242 1.00 44.13 1302 GLY B C 1
ATOM 1265 O O . GLY B 2 12 ? -16.324 21.627 99.128 1.00 40.79 1302 GLY B O 1
ATOM 1266 N N . LEU B 2 13 ? -17.508 20.916 97.353 1.00 31.89 1303 LEU B N 1
ATOM 1267 C CA . LEU B 2 13 ? -18.421 22.049 97.342 1.00 31.04 1303 LEU B CA 1
ATOM 1268 C C . LEU B 2 13 ? -19.714 21.695 98.067 1.00 20.80 1303 LEU B C 1
ATOM 1269 O O . LEU B 2 13 ? -20.102 20.527 98.146 1.00 27.56 1303 LEU B O 1
ATOM 1274 N N . ASP B 2 14 ? -20.371 22.719 98.607 1.00 27.92 1304 ASP B N 1
ATOM 1275 C CA . ASP B 2 14 ? -21.678 22.534 99.226 1.00 24.53 1304 ASP B CA 1
ATOM 1276 C C . ASP B 2 14 ? -22.680 22.053 98.182 1.00 21.08 1304 ASP B C 1
ATOM 1277 O O . ASP B 2 14 ? -22.943 22.751 97.198 1.00 22.38 1304 ASP B O 1
ATOM 1282 N N . THR B 2 15 ? -23.243 20.864 98.399 1.00 19.37 1305 THR B N 1
ATOM 1283 C CA . THR B 2 15 ? -23.995 20.166 97.367 1.00 14.93 1305 THR B CA 1
ATOM 1284 C C . THR B 2 15 ? -25.297 19.619 97.936 1.00 22.45 1305 THR B C 1
ATOM 1285 O O . THR B 2 15 ? -25.338 19.161 99.082 1.00 22.58 1305 THR B O 1
ATOM 1289 N N . THR B 2 16 ? -26.356 19.671 97.128 1.00 15.78 1306 THR B N 1
ATOM 1290 C CA . THR B 2 16 ? -27.656 19.118 97.487 1.00 17.42 1306 THR B CA 1
ATOM 1291 C C . THR B 2 16 ? -28.217 18.345 96.304 1.00 23.32 1306 THR B C 1
ATOM 1292 O O . THR B 2 16 ? -28.260 18.870 95.188 1.00 18.19 1306 THR B O 1
ATOM 1296 N N . ASP B 2 17 ? -28.648 17.107 96.548 1.00 18.26 1307 ASP B N 1
ATOM 1297 C CA . ASP B 2 17 ? -29.298 16.312 95.513 1.00 20.02 1307 ASP B CA 1
ATOM 1298 C C . ASP B 2 17 ? -30.779 16.662 95.438 1.00 20.62 1307 ASP B C 1
ATOM 1299 O O . ASP B 2 17 ? -31.464 16.732 96.463 1.00 26.24 1307 ASP B O 1
ATOM 1304 N N . LEU B 2 18 ? -31.272 16.875 94.223 1.00 18.03 1308 LEU B N 1
ATOM 1305 C CA . LEU B 2 18 ? -32.661 17.274 94.022 1.00 25.72 1308 LEU B CA 1
ATOM 1306 C C . LEU B 2 18 ? -33.459 16.196 93.300 1.00 30.65 1308 LEU B C 1
ATOM 1307 O O . LEU B 2 18 ? -32.898 15.257 92.734 1.00 29.89 1308 LEU B O 1
#

CATH classification: 2.30.42.10

Radius of gyration: 38.86 Å; Cα contacts (8 Å, |Δi|>4): 218; chains: 2; bounding box: 80×27×110 Å

Sequence (170 aa):
KEKKVFISLVGSRGLGCSISSGPIQKPGIFISHVKPGSLSAEVGLEIGDQIVEVNGVDFSNLDHKEAVNVLKSSRSLTISIVAAAGRELFMTDRERLAEARQRELQRQELLMQKRLAMESSNKILQEQQEMERQRRKEIAQKAAEENERYRKEMEQIVEEEEKFGLDTTDL

B-factor: mean 24.08, std 11.75, range [8.52, 77.92]

InterPro domains:
  IPR001478 PDZ domain [PF00595] (88-164)
  IPR001478 PDZ domain [PF00595] (217-286)
  IPR001478 PDZ domain [PF00595] (460-525)
  IPR001478 PDZ domain [PS50106] (87-155)
  IPR001478 PDZ domain [PS50106] (211-281)
  IPR001478 PDZ domain [PS50106] (452-525)
  IPR001478 PDZ domain [SM00228] (96-168)
  IPR001478 PDZ domain [SM00228] (220-292)
  IPR001478 PDZ domain [SM00228] (462-541)
  IPR030237 Harmonin, N-terminal [PF21219] (3-76)
  IPR030237 Harmonin, N-terminal [cd07353] (2-80)
  IPR036034 PDZ superfamily [G3DSA:2.30.42.10] (82-192)
  IPR036034 PDZ superfamily [G3DSA:2.30.42.10] (208-299)
  IPR036034 PDZ superfamily [G3DSA:2.30.42.10] (428-552)
  IPR036034 PDZ superfamily [SSF50156] (71-182)
  IPR036034 PDZ superfamily [SSF50156] (212-286)
  IPR036034 PDZ superfamily [SSF50156] (440-543)
  IPR051844 Sensory Perception USH2 Complex Protein [PTHR23116] (1-402)

Nearest PDB structures (foldseek):
  7x2e-assembly1_A-2  TM=1.006E+00  e=5.573E-25  Homo sapiens
  2kbs-assembly1_A  TM=8.898E-01  e=1.167E-13  Homo sapiens
  1x5n-assembly1_A  TM=9.066E-01  e=1.425E-12  Homo sapiens
  3k1r-assembly1_A  TM=8.687E-01  e=1.522E-07  Homo sapiens
  5f3x-assembly2_C  TM=8.632E-01  e=1.522E-07  Homo sapiens